Protein AF-A0A354NWI7-F1 (afdb_monomer_lite)

Structure (mmCIF, N/CA/C/O backbone):
data_AF-A0A354NWI7-F1
#
_entry.id   AF-A0A354NWI7-F1
#
loop_
_atom_site.group_PDB
_atom_site.id
_atom_site.type_symbol
_atom_site.label_atom_id
_atom_site.label_alt_id
_atom_site.label_comp_id
_atom_site.label_asym_id
_atom_site.label_entity_id
_atom_site.label_seq_id
_atom_site.pdbx_PDB_ins_code
_atom_site.Cartn_x
_atom_site.Cartn_y
_atom_site.Cartn_z
_atom_site.occupancy
_atom_site.B_iso_or_equiv
_atom_site.auth_seq_id
_atom_site.auth_comp_id
_atom_site.auth_asym_id
_atom_site.auth_atom_id
_atom_site.pdbx_PDB_model_num
ATOM 1 N N . ILE A 1 1 ? -0.479 -7.761 -11.433 1.00 87.69 1 ILE A N 1
ATOM 2 C CA . ILE A 1 1 ? 0.241 -8.738 -12.290 1.00 87.69 1 ILE A CA 1
ATOM 3 C C . ILE A 1 1 ? -0.021 -8.449 -13.766 1.00 87.69 1 ILE A C 1
ATOM 5 O O . ILE A 1 1 ? 0.926 -8.096 -14.446 1.00 87.69 1 ILE A O 1
ATOM 9 N N . LEU A 1 2 ? -1.275 -8.479 -14.243 1.00 85.94 2 LEU A N 1
ATOM 10 C CA . LEU A 1 2 ? -1.614 -8.219 -15.659 1.00 85.94 2 LEU A CA 1
ATOM 11 C C . LEU A 1 2 ? -1.057 -6.892 -16.215 1.00 85.94 2 LEU A C 1
ATOM 13 O O . LEU A 1 2 ? -0.508 -6.871 -17.309 1.00 85.94 2 LEU A O 1
ATOM 17 N N . PHE A 1 3 ? -1.117 -5.808 -15.432 1.00 87.94 3 PHE A N 1
ATOM 18 C CA . PHE A 1 3 ? -0.549 -4.505 -15.807 1.00 87.94 3 PHE A CA 1
ATOM 19 C C . PHE A 1 3 ? 0.956 -4.559 -16.118 1.00 87.94 3 PHE A C 1
ATOM 21 O O . PHE A 1 3 ? 1.407 -3.907 -17.050 1.00 87.94 3 PHE A O 1
ATOM 28 N N . ALA A 1 4 ? 1.727 -5.365 -15.381 1.00 87.12 4 ALA A N 1
ATOM 29 C CA . ALA A 1 4 ? 3.181 -5.411 -15.524 1.00 87.12 4 ALA A CA 1
ATOM 30 C C . ALA A 1 4 ? 3.631 -5.943 -16.895 1.00 87.12 4 ALA A C 1
ATOM 32 O O . ALA A 1 4 ? 4.712 -5.595 -17.355 1.00 87.12 4 ALA A O 1
ATOM 33 N N . TRP A 1 5 ? 2.804 -6.770 -17.542 1.00 89.38 5 TRP A N 1
ATOM 34 C CA . TRP A 1 5 ? 3.112 -7.402 -18.827 1.00 89.38 5 TRP A CA 1
ATOM 35 C C . TRP A 1 5 ? 2.336 -6.807 -20.008 1.00 89.38 5 TRP A C 1
ATOM 37 O O . TRP A 1 5 ? 2.471 -7.292 -21.128 1.00 89.38 5 TRP A O 1
ATOM 47 N N . SER A 1 6 ? 1.501 -5.791 -19.773 1.00 88.38 6 SER A N 1
ATOM 48 C CA . SER A 1 6 ? 0.622 -5.218 -20.795 1.00 88.38 6 SER A CA 1
ATOM 49 C C . SER A 1 6 ? 1.374 -4.217 -21.688 1.00 88.38 6 SER A C 1
ATOM 51 O O . SER A 1 6 ? 1.801 -3.175 -21.187 1.00 88.38 6 SER A O 1
ATOM 53 N N . PRO A 1 7 ? 1.486 -4.462 -23.011 1.00 87.56 7 PRO A N 1
ATOM 54 C CA . PRO A 1 7 ? 2.104 -3.517 -23.945 1.00 87.56 7 PRO A CA 1
ATOM 55 C C . PRO A 1 7 ? 1.129 -2.438 -24.451 1.00 87.56 7 PRO A C 1
ATOM 57 O O . PRO A 1 7 ? 1.550 -1.470 -25.080 1.00 87.56 7 PRO A O 1
ATOM 60 N N . TRP A 1 8 ? -0.179 -2.585 -24.202 1.00 93.75 8 TRP A N 1
ATOM 61 C CA . TRP A 1 8 ? -1.218 -1.708 -24.747 1.00 93.75 8 TRP A CA 1
ATOM 62 C C . TRP A 1 8 ? -1.555 -0.573 -23.781 1.00 93.75 8 TRP A C 1
ATOM 64 O O . TRP A 1 8 ? -2.054 -0.818 -22.683 1.00 93.75 8 TRP A O 1
ATOM 74 N N . PHE A 1 9 ? -1.362 0.676 -24.216 1.00 91.69 9 PHE A N 1
ATOM 75 C CA . PHE A 1 9 ? -1.550 1.862 -23.372 1.00 91.69 9 PHE A CA 1
ATOM 76 C C . PHE A 1 9 ? -2.943 1.947 -22.725 1.00 91.69 9 PHE A C 1
ATOM 78 O O . PHE A 1 9 ? -3.043 2.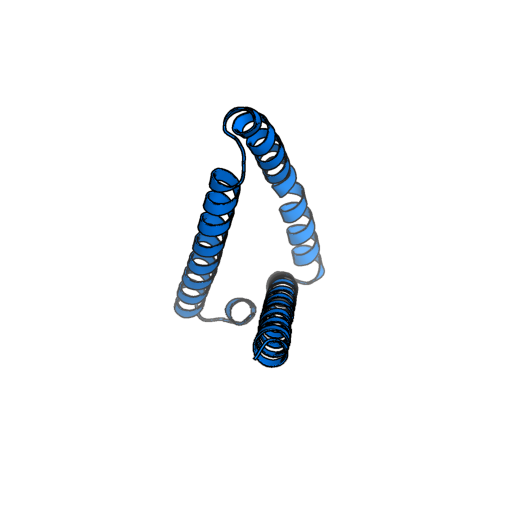097 -21.510 1.00 91.69 9 PHE A O 1
ATOM 85 N N . LEU A 1 10 ? -4.019 1.797 -23.509 1.00 94.31 10 LEU A N 1
ATOM 86 C CA . LEU A 1 10 ? -5.393 1.903 -22.996 1.00 94.31 10 LEU A CA 1
ATOM 87 C C . LEU A 1 10 ? -5.723 0.808 -21.974 1.00 94.31 10 LEU A C 1
ATOM 89 O O . LEU A 1 10 ? -6.326 1.088 -20.941 1.00 94.31 10 LEU A O 1
ATOM 93 N N . VAL A 1 11 ? -5.287 -0.427 -22.232 1.00 92.75 11 VAL A N 1
ATOM 94 C CA . VAL A 1 11 ? -5.484 -1.552 -21.306 1.00 92.75 11 VAL A CA 1
ATOM 95 C C . VAL A 1 11 ? -4.733 -1.291 -20.004 1.00 92.75 11 VAL A C 1
ATOM 97 O O . VAL A 1 11 ? -5.298 -1.435 -18.922 1.00 92.75 11 VAL A O 1
ATOM 100 N N . SER A 1 12 ? -3.481 -0.844 -20.095 1.00 92.94 12 SER A N 1
ATOM 101 C CA . SER A 1 12 ? -2.664 -0.507 -18.931 1.00 92.94 12 SER A CA 1
ATOM 102 C C . SER A 1 12 ? -3.274 0.628 -18.106 1.00 92.94 12 SER A C 1
ATOM 104 O O . SER A 1 12 ? -3.282 0.543 -16.880 1.00 92.94 12 SER A O 1
ATOM 106 N N . LEU A 1 13 ? -3.847 1.646 -18.753 1.00 94.44 13 LEU A N 1
ATOM 107 C CA . LEU A 1 13 ? -4.520 2.757 -18.080 1.00 94.44 13 LEU A CA 1
ATOM 108 C C . LEU A 1 13 ? -5.755 2.288 -17.297 1.00 94.44 13 LEU A C 1
ATOM 110 O O . LEU A 1 13 ? -5.913 2.638 -16.129 1.00 94.44 13 LEU A O 1
ATOM 114 N N . VAL A 1 14 ? -6.597 1.454 -17.914 1.00 96.19 14 VAL A N 1
ATOM 115 C CA . VAL A 1 14 ? -7.787 0.888 -17.258 1.00 96.19 14 VAL A CA 1
ATOM 116 C C . VAL A 1 14 ? -7.391 -0.005 -16.081 1.00 96.19 14 VAL A C 1
ATOM 118 O O . VAL A 1 14 ? -7.944 0.134 -14.990 1.00 96.19 14 VAL A O 1
ATOM 121 N N . LEU A 1 15 ? -6.401 -0.884 -16.267 1.00 94.62 15 LEU A N 1
ATOM 122 C CA . LEU A 1 15 ? -5.906 -1.764 -15.205 1.00 94.62 15 LEU A CA 1
ATOM 123 C C . LEU A 1 15 ? -5.325 -0.975 -14.028 1.00 94.62 15 LEU A C 1
ATOM 125 O O . LEU A 1 15 ? -5.575 -1.327 -12.875 1.00 94.62 15 LEU A O 1
ATOM 129 N N . LEU A 1 16 ? -4.570 0.090 -14.307 1.00 94.06 16 LEU A N 1
ATOM 130 C CA . LEU A 1 16 ? -4.010 0.960 -13.278 1.00 94.06 16 LEU A CA 1
ATOM 131 C C . LEU A 1 16 ? -5.116 1.694 -12.512 1.00 94.06 16 LEU A C 1
ATOM 133 O O . LEU A 1 16 ? -5.097 1.705 -11.282 1.00 94.06 16 LEU A O 1
ATOM 137 N N . GLY A 1 17 ? -6.103 2.249 -13.223 1.00 96.31 17 GLY A N 1
ATOM 138 C CA . GLY A 1 17 ? -7.253 2.919 -12.616 1.00 96.31 17 GLY A CA 1
ATOM 139 C C . GLY A 1 17 ? -8.052 1.987 -11.705 1.00 96.31 17 GLY A C 1
ATOM 140 O O . GLY A 1 17 ? -8.344 2.337 -10.563 1.00 96.31 17 GLY A O 1
ATOM 141 N N . MET A 1 18 ? -8.333 0.766 -12.162 1.00 95.88 18 MET A N 1
ATOM 142 C CA . MET A 1 18 ? -9.038 -0.239 -11.363 1.00 95.88 18 MET A CA 1
ATOM 143 C C . MET A 1 18 ? -8.236 -0.662 -10.126 1.00 95.88 18 MET A C 1
ATOM 145 O O . MET A 1 18 ? -8.790 -0.746 -9.029 1.00 95.88 18 MET A O 1
ATOM 149 N N . ALA A 1 19 ? -6.929 -0.898 -10.278 1.00 92.94 19 ALA A N 1
ATOM 150 C CA . ALA A 1 19 ? -6.058 -1.250 -9.160 1.00 92.94 19 ALA A CA 1
ATOM 151 C C . ALA A 1 19 ? -6.022 -0.134 -8.105 1.00 92.94 19 ALA A C 1
ATOM 153 O O . ALA A 1 19 ? -6.133 -0.407 -6.908 1.00 92.94 19 ALA A O 1
ATOM 154 N N . HIS A 1 20 ? -5.927 1.121 -8.547 1.00 94.50 20 HIS A N 1
ATOM 155 C CA . HIS A 1 20 ? -5.929 2.265 -7.647 1.00 94.50 20 HIS A CA 1
ATOM 156 C C . HIS A 1 20 ? -7.285 2.446 -6.957 1.00 94.50 20 HIS A C 1
ATOM 158 O O . HIS A 1 20 ? -7.318 2.712 -5.756 1.00 94.50 20 HIS A O 1
ATOM 164 N N . PHE A 1 21 ? -8.397 2.270 -7.674 1.00 96.88 21 PHE A N 1
ATOM 165 C CA . PHE A 1 21 ? -9.739 2.350 -7.096 1.00 96.88 21 PHE A CA 1
ATOM 166 C C . PHE A 1 21 ? -9.929 1.324 -5.971 1.00 96.88 21 PHE A C 1
ATOM 168 O O . PHE A 1 21 ? -10.338 1.681 -4.869 1.00 96.88 21 PHE A O 1
ATOM 175 N N . MET A 1 22 ? -9.548 0.067 -6.213 1.00 94.44 22 MET A N 1
ATOM 176 C CA . MET A 1 22 ? -9.646 -1.004 -5.217 1.00 94.44 22 MET A CA 1
ATOM 177 C C . MET A 1 22 ? -8.768 -0.729 -3.984 1.00 94.44 22 MET A C 1
ATOM 179 O O . MET A 1 22 ? -9.190 -0.943 -2.843 1.00 94.44 22 MET A O 1
ATOM 183 N N . GLY A 1 23 ? -7.549 -0.227 -4.214 1.00 93.69 23 GLY A N 1
ATOM 184 C CA . GLY A 1 23 ? -6.621 0.159 -3.152 1.00 93.69 23 GLY A CA 1
ATOM 185 C C . GLY A 1 23 ? -7.161 1.306 -2.300 1.00 93.69 23 GLY A C 1
ATOM 186 O O . GLY A 1 23 ? -7.189 1.196 -1.076 1.00 93.69 23 GLY A O 1
ATOM 187 N N . ALA A 1 24 ? -7.657 2.367 -2.940 1.00 95.75 24 ALA A N 1
ATOM 188 C CA . ALA A 1 24 ? -8.248 3.516 -2.262 1.00 95.75 24 ALA A CA 1
ATOM 189 C C . ALA A 1 24 ? -9.487 3.121 -1.449 1.00 95.75 24 ALA A C 1
ATOM 191 O O . ALA A 1 24 ? -9.610 3.513 -0.294 1.00 95.75 24 ALA A O 1
ATOM 192 N N . TYR A 1 25 ? -10.361 2.283 -2.012 1.00 96.44 25 TYR A N 1
ATOM 193 C CA . TYR A 1 25 ? -11.540 1.775 -1.313 1.00 96.44 25 TYR A CA 1
ATOM 194 C C . TYR A 1 25 ? -11.170 1.017 -0.031 1.00 96.44 25 TYR A C 1
ATOM 196 O O . TYR A 1 25 ? -11.679 1.316 1.050 1.00 96.44 25 TYR A O 1
ATOM 204 N N . SER A 1 26 ? -10.228 0.074 -0.136 1.00 92.94 26 SER A N 1
ATOM 205 C CA . SER A 1 26 ? -9.745 -0.710 1.009 1.00 92.94 26 SER A CA 1
ATOM 206 C C . SER A 1 26 ? -9.099 0.181 2.072 1.00 92.94 26 SER A C 1
ATOM 208 O O . SER A 1 26 ? -9.320 -0.009 3.267 1.00 92.94 26 SER A O 1
ATOM 210 N N . PHE A 1 27 ? -8.333 1.180 1.630 1.00 94.19 27 PHE A N 1
ATOM 211 C CA . PHE A 1 27 ? -7.696 2.157 2.501 1.00 94.19 27 PHE A CA 1
ATOM 212 C C . PHE A 1 27 ? -8.724 2.989 3.276 1.00 94.19 27 PHE A C 1
ATOM 214 O O . PHE A 1 27 ? -8.643 3.072 4.498 1.00 94.19 27 PHE A O 1
ATOM 221 N N . THR A 1 28 ? -9.745 3.529 2.604 1.00 95.88 28 THR A N 1
ATOM 222 C CA . THR A 1 28 ? -10.810 4.302 3.258 1.00 95.88 28 THR A CA 1
ATOM 223 C C . THR A 1 28 ? -11.558 3.478 4.302 1.00 95.88 28 THR A C 1
ATOM 225 O O . THR A 1 28 ? -11.794 3.976 5.400 1.00 95.88 28 THR A O 1
ATOM 228 N N . ILE A 1 29 ? -11.886 2.214 4.011 1.00 95.50 29 ILE A N 1
ATOM 229 C CA . ILE A 1 29 ? -12.526 1.330 4.997 1.00 95.50 29 ILE A CA 1
ATOM 230 C C . ILE A 1 29 ? -11.638 1.165 6.229 1.00 95.50 29 ILE A C 1
ATOM 232 O O . ILE A 1 29 ? -12.130 1.266 7.354 1.00 95.50 29 ILE A O 1
ATOM 236 N N . LEU A 1 30 ? -10.343 0.908 6.031 1.00 92.56 30 LEU A N 1
ATOM 237 C CA . LEU A 1 30 ? -9.404 0.719 7.131 1.00 92.56 30 LEU A CA 1
ATOM 238 C C . LEU A 1 30 ? -9.301 1.977 8.000 1.00 92.56 30 LEU A C 1
ATOM 240 O O . LEU A 1 30 ? -9.361 1.875 9.223 1.0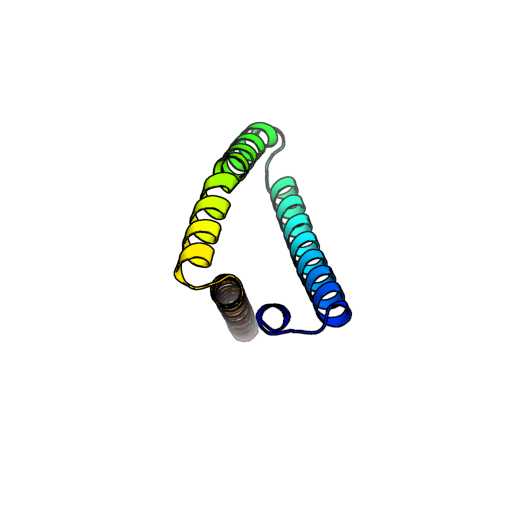0 92.56 30 LEU A O 1
ATOM 244 N N . GLU A 1 31 ? -9.227 3.150 7.377 1.00 91.81 31 GLU A N 1
ATOM 245 C CA . GLU A 1 31 ? -9.204 4.436 8.076 1.00 91.81 31 GLU A CA 1
ATOM 246 C C . GLU A 1 31 ? -10.493 4.688 8.864 1.00 91.81 31 GLU A C 1
ATOM 248 O O . GLU A 1 31 ? -10.450 5.041 10.042 1.00 91.81 31 GLU A O 1
ATOM 253 N N . THR A 1 32 ? -11.661 4.430 8.269 1.00 94.56 32 THR A N 1
ATOM 254 C CA . THR A 1 32 ? -12.943 4.546 8.982 1.00 94.56 32 THR A CA 1
ATOM 255 C C . THR A 1 32 ? -13.017 3.576 10.162 1.00 94.56 32 THR A C 1
ATOM 257 O O . THR A 1 32 ? -13.469 3.942 11.248 1.00 94.56 32 THR A O 1
ATOM 260 N N . ARG A 1 33 ? -12.544 2.336 9.995 1.00 92.75 33 ARG A N 1
ATOM 261 C CA . ARG A 1 33 ? -12.486 1.349 11.084 1.00 92.75 33 ARG A CA 1
ATOM 262 C C . ARG A 1 33 ? -11.541 1.786 12.192 1.00 92.75 33 ARG A C 1
ATOM 264 O O . ARG A 1 33 ? -11.884 1.628 13.360 1.00 92.75 33 ARG A O 1
ATOM 271 N N . LEU A 1 34 ? -10.393 2.358 11.847 1.00 92.62 34 LEU A N 1
ATOM 272 C CA . LEU A 1 34 ? -9.458 2.899 12.825 1.00 92.62 34 LEU A CA 1
ATOM 273 C C . LEU A 1 34 ? -10.115 4.024 13.632 1.00 92.62 34 LEU A C 1
ATOM 275 O O . LEU A 1 34 ? -10.125 3.975 14.856 1.00 92.62 34 LEU A O 1
ATOM 279 N N . GLN A 1 35 ? -10.728 4.996 12.957 1.00 89.56 35 GLN A N 1
ATOM 280 C CA . GLN A 1 35 ? -11.354 6.150 13.607 1.00 89.56 35 GLN A CA 1
ATOM 281 C C . GLN A 1 35 ? -12.543 5.773 14.497 1.00 89.56 35 GLN A C 1
ATOM 283 O O . GLN A 1 35 ? -12.745 6.399 15.530 1.00 89.56 35 GLN A O 1
ATOM 288 N N . THR A 1 36 ? -13.31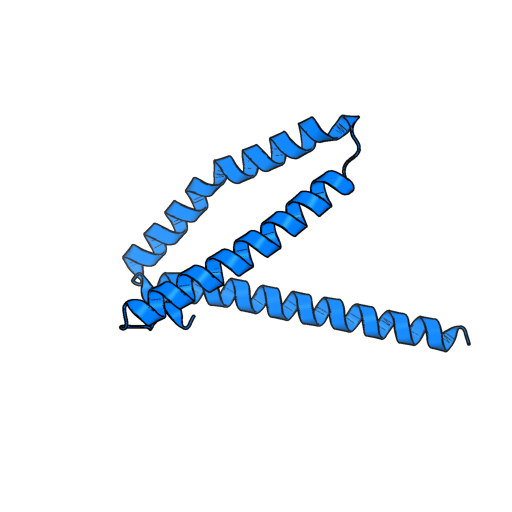1 4.748 14.119 1.00 93.69 36 THR A N 1
ATOM 289 C CA . THR A 1 36 ? -14.467 4.266 14.898 1.00 93.69 36 THR A CA 1
ATOM 290 C C . THR A 1 36 ? -14.087 3.345 16.055 1.00 93.69 36 THR A C 1
ATOM 292 O O . THR A 1 36 ? -14.869 3.194 16.988 1.00 93.69 36 THR A O 1
ATOM 295 N N . SER A 1 37 ? -12.900 2.733 16.019 1.00 91.44 37 SER A N 1
ATOM 296 C CA . SER A 1 37 ? -12.425 1.832 17.081 1.00 91.44 37 SER A CA 1
ATOM 297 C C . SER A 1 37 ? -11.600 2.552 18.153 1.00 91.44 37 SER A C 1
ATOM 299 O O . SER A 1 37 ? -11.334 1.978 19.207 1.00 91.44 37 SER A O 1
ATOM 301 N N . VAL A 1 38 ? -11.152 3.782 17.884 1.00 90.25 38 VAL A N 1
ATOM 302 C CA . VAL A 1 38 ? -10.274 4.550 18.774 1.00 90.25 38 VAL A CA 1
ATOM 303 C C . VAL A 1 38 ? -11.096 5.545 19.608 1.00 90.25 38 VAL A C 1
ATOM 305 O O . VAL A 1 38 ? -11.828 6.346 19.031 1.00 90.25 38 VAL A O 1
ATOM 308 N N . PRO A 1 39 ? -10.942 5.550 20.945 1.00 87.25 39 PRO A N 1
ATOM 309 C CA . PRO A 1 39 ? -11.550 6.544 21.831 1.00 87.25 39 PRO A CA 1
ATOM 310 C C . PRO A 1 39 ? -11.148 7.993 21.498 1.00 87.25 39 PRO A C 1
ATOM 312 O O . PRO A 1 39 ? -10.012 8.257 21.088 1.00 87.25 39 PRO A O 1
ATOM 315 N N . ASP A 1 40 ? -12.061 8.948 21.707 1.00 85.31 40 ASP A N 1
ATOM 316 C CA . ASP A 1 40 ? -11.871 10.364 21.343 1.00 85.31 40 ASP A CA 1
ATOM 317 C C . ASP A 1 40 ? -10.642 11.017 22.004 1.00 85.31 40 ASP A C 1
ATOM 319 O O . ASP A 1 40 ? -9.955 11.823 21.371 1.00 85.31 40 ASP A O 1
ATOM 323 N N . ASP A 1 41 ? -10.322 10.644 23.243 1.00 90.50 41 ASP A N 1
ATOM 324 C CA . ASP A 1 41 ? -9.178 11.145 24.014 1.00 90.50 41 ASP A CA 1
ATOM 325 C C . ASP A 1 41 ? -7.826 10.649 23.470 1.00 90.50 41 ASP A C 1
ATOM 327 O O . ASP A 1 41 ? -6.800 11.323 23.597 1.00 90.50 41 ASP A O 1
ATOM 331 N N . MET A 1 42 ? -7.818 9.491 22.806 1.00 91.88 42 MET A N 1
ATOM 332 C CA . MET A 1 42 ? -6.616 8.878 22.238 1.00 91.88 42 MET A CA 1
ATOM 333 C C . MET A 1 42 ? -6.455 9.129 20.734 1.00 91.88 42 MET A C 1
ATOM 335 O O . MET A 1 42 ? -5.366 8.904 20.196 1.00 91.88 42 MET A O 1
ATOM 339 N N . ARG A 1 43 ? -7.490 9.634 20.047 1.00 88.50 43 ARG A N 1
ATOM 340 C CA . ARG A 1 43 ? -7.515 9.777 18.580 1.00 88.50 43 ARG A CA 1
ATOM 341 C C . ARG A 1 43 ? -6.321 10.554 18.030 1.00 88.50 43 ARG A C 1
ATOM 343 O O . ARG A 1 43 ? -5.691 10.106 17.077 1.00 88.50 43 ARG A O 1
ATOM 350 N N . GLY A 1 44 ? -5.951 11.668 18.665 1.00 88.75 44 GLY A N 1
ATOM 351 C CA . GLY A 1 44 ? -4.800 12.479 18.246 1.00 88.75 44 GLY A CA 1
ATOM 352 C C . GLY A 1 44 ? -3.453 11.753 18.367 1.00 88.75 44 GLY A C 1
ATOM 353 O O . GLY A 1 44 ? -2.581 11.926 17.519 1.00 88.75 44 GLY A O 1
ATOM 354 N N . ARG A 1 45 ? -3.293 10.890 19.380 1.00 93.50 45 ARG A N 1
ATOM 355 C CA . ARG A 1 45 ? -2.076 10.083 19.580 1.00 93.50 45 ARG A CA 1
ATOM 356 C C . ARG A 1 45 ? -1.992 8.928 18.585 1.00 93.50 45 ARG A C 1
ATOM 358 O O . ARG A 1 45 ? -0.910 8.611 18.110 1.00 93.50 45 ARG A O 1
ATOM 365 N N . VAL A 1 46 ? -3.120 8.301 18.258 1.00 92.56 46 VAL A N 1
ATOM 366 C CA . VAL A 1 46 ? -3.151 7.219 17.262 1.00 92.56 46 VAL A CA 1
ATOM 367 C C . VAL A 1 46 ? -2.877 7.766 15.862 1.00 92.56 46 VAL A C 1
ATOM 369 O O . VAL A 1 46 ? -2.070 7.201 15.124 1.00 92.56 46 VAL A O 1
ATOM 372 N N . LEU A 1 47 ? -3.478 8.907 15.515 1.00 90.50 47 LEU A N 1
ATOM 373 C CA . LEU A 1 47 ? -3.295 9.520 14.201 1.00 90.50 47 LEU A CA 1
ATOM 374 C C . LEU A 1 47 ? -1.872 10.070 14.000 1.00 90.50 47 LEU A C 1
ATOM 376 O O . LEU A 1 47 ? -1.365 10.059 12.878 1.00 90.50 47 LEU A O 1
ATOM 380 N N . SER A 1 48 ? -1.189 10.505 15.068 1.00 93.19 48 SER A N 1
ATOM 381 C CA . SER A 1 48 ? 0.214 10.935 14.974 1.00 93.19 48 SER A CA 1
ATOM 382 C C . SER A 1 48 ? 1.160 9.769 14.680 1.00 93.19 48 SER A C 1
ATOM 384 O O . SER A 1 48 ? 2.055 9.907 13.847 1.00 93.19 48 SER A O 1
ATOM 386 N N . VAL A 1 49 ? 0.926 8.597 15.282 1.00 93.69 49 VAL A N 1
ATOM 387 C CA . VAL A 1 49 ? 1.679 7.369 14.978 1.00 93.69 49 VAL A CA 1
ATOM 388 C C . VAL A 1 49 ? 1.405 6.900 13.549 1.00 93.69 49 VAL A C 1
ATOM 390 O O . VAL A 1 49 ? 2.339 6.547 12.830 1.00 93.69 49 VAL A O 1
ATOM 393 N N . GLN A 1 50 ? 0.150 6.952 13.100 1.00 92.56 50 GLN A N 1
ATOM 394 C CA . GLN A 1 50 ? -0.199 6.660 11.709 1.00 92.56 50 GLN A CA 1
ATOM 395 C C . GLN A 1 50 ? 0.528 7.602 10.736 1.00 92.56 50 GLN A C 1
ATOM 397 O O . GLN A 1 50 ? 1.154 7.146 9.780 1.00 92.56 50 GLN A O 1
ATOM 402 N N . SER A 1 51 ? 0.494 8.910 11.003 1.00 91.94 51 SER A N 1
ATOM 403 C CA . SER A 1 51 ? 1.156 9.924 10.173 1.00 91.94 51 SER A CA 1
ATOM 404 C C . SER A 1 51 ? 2.672 9.727 10.137 1.00 91.94 51 SER A C 1
ATOM 406 O O . SER A 1 51 ? 3.284 9.861 9.080 1.00 91.94 51 SER A O 1
ATOM 408 N N . PHE A 1 52 ? 3.283 9.346 11.263 1.00 94.00 52 PHE A N 1
ATOM 409 C CA . PHE A 1 52 ? 4.688 8.941 11.307 1.00 94.00 52 PHE A CA 1
ATOM 410 C C . PHE A 1 52 ? 4.957 7.731 10.398 1.00 94.00 52 PHE A C 1
ATOM 412 O O . PHE A 1 52 ? 5.916 7.744 9.628 1.00 94.00 52 PHE A O 1
ATOM 419 N N . GLY A 1 53 ? 4.072 6.730 10.414 1.00 91.06 53 GLY A N 1
ATOM 420 C CA . GLY A 1 53 ? 4.123 5.590 9.496 1.00 91.06 53 GLY A CA 1
ATOM 421 C C . GLY A 1 53 ? 4.090 6.007 8.022 1.00 91.06 53 GLY A C 1
ATOM 422 O O . GLY A 1 53 ? 4.917 5.543 7.237 1.00 91.06 53 GLY A O 1
ATOM 423 N N . PHE A 1 54 ? 3.211 6.938 7.641 1.00 90.75 54 PHE A N 1
ATOM 424 C CA . PHE A 1 54 ? 3.216 7.493 6.281 1.00 90.75 54 PHE A CA 1
ATOM 425 C C . PHE A 1 54 ? 4.463 8.326 5.980 1.00 90.75 54 PHE A C 1
ATOM 427 O O . PHE A 1 54 ? 4.945 8.297 4.849 1.00 90.75 54 PHE A O 1
ATOM 434 N N . GLY A 1 55 ? 5.046 9.002 6.971 1.00 91.50 55 GLY A N 1
ATOM 435 C CA . GLY A 1 55 ? 6.340 9.674 6.833 1.00 91.50 55 GLY A CA 1
ATOM 436 C C . GLY A 1 55 ? 7.473 8.717 6.440 1.00 91.50 55 GLY A C 1
ATOM 437 O O . GLY A 1 55 ? 8.365 9.093 5.683 1.00 91.50 55 GLY A O 1
ATOM 438 N N . LEU A 1 56 ? 7.402 7.452 6.866 1.00 93.00 56 LEU A N 1
ATOM 439 C CA . LEU A 1 56 ? 8.353 6.402 6.481 1.00 93.00 56 LEU A CA 1
ATOM 440 C C . LEU A 1 56 ? 8.090 5.803 5.087 1.00 93.00 56 LEU A C 1
ATOM 442 O O . LEU A 1 56 ? 8.901 5.009 4.604 1.00 93.00 56 LEU A O 1
ATOM 446 N N . SER A 1 57 ? 7.009 6.190 4.399 1.00 89.69 57 SER A N 1
ATOM 447 C CA . SER A 1 57 ? 6.672 5.674 3.061 1.00 89.69 57 SER A CA 1
ATOM 448 C C . SER A 1 57 ? 7.793 5.871 2.034 1.00 89.69 57 SER A C 1
ATOM 450 O O . SER A 1 57 ? 7.954 5.031 1.148 1.00 89.69 57 SER A O 1
ATOM 452 N N . GLY A 1 58 ? 8.641 6.895 2.185 1.00 88.75 58 GLY A N 1
ATOM 453 C CA . GLY A 1 58 ? 9.810 7.109 1.323 1.00 88.75 58 GLY A CA 1
ATOM 454 C C . GLY A 1 58 ? 10.763 5.905 1.261 1.00 88.75 58 GLY A C 1
ATOM 455 O O . GLY A 1 58 ? 11.326 5.622 0.204 1.00 88.75 58 GLY A O 1
ATOM 456 N N . ILE A 1 59 ? 10.874 5.127 2.346 1.00 93.62 59 ILE A N 1
ATOM 457 C CA . ILE A 1 59 ? 11.686 3.898 2.394 1.00 93.62 59 ILE A CA 1
ATOM 458 C C . ILE A 1 59 ? 11.143 2.850 1.416 1.00 93.62 59 ILE A C 1
ATOM 460 O O . ILE A 1 59 ? 11.908 2.191 0.710 1.00 93.62 59 ILE A O 1
ATOM 464 N N . THR A 1 60 ? 9.817 2.726 1.321 1.00 89.50 60 THR A N 1
ATOM 465 C CA . THR A 1 60 ? 9.171 1.777 0.401 1.00 89.50 60 THR A CA 1
ATOM 466 C C . THR A 1 60 ? 9.441 2.142 -1.060 1.00 89.50 60 THR A C 1
ATOM 468 O O . THR A 1 60 ? 9.699 1.259 -1.882 1.00 89.50 60 THR A O 1
ATOM 471 N N . GLY A 1 61 ? 9.469 3.443 -1.375 1.00 89.75 61 GLY A N 1
ATOM 472 C CA . GLY A 1 61 ? 9.835 3.955 -2.694 1.00 89.75 61 GLY A CA 1
ATOM 473 C C . GLY A 1 61 ? 11.294 3.664 -3.037 1.00 89.75 61 GLY A C 1
ATOM 474 O O . GLY A 1 61 ? 11.575 3.181 -4.132 1.00 89.75 61 GLY A O 1
ATOM 475 N N . PHE A 1 62 ? 12.210 3.865 -2.085 1.00 93.81 62 PHE A N 1
ATOM 476 C CA . PHE A 1 62 ? 13.626 3.535 -2.261 1.00 93.81 62 PHE A CA 1
ATOM 477 C C . PHE A 1 62 ? 13.837 2.043 -2.546 1.00 93.81 62 PHE A C 1
ATOM 479 O O . PHE A 1 62 ? 14.472 1.688 -3.539 1.00 93.81 62 PHE A O 1
ATOM 486 N N . GLN A 1 63 ? 13.248 1.163 -1.731 1.00 93.00 63 GLN A N 1
ATOM 487 C CA . GLN A 1 63 ? 13.325 -0.287 -1.930 1.00 93.00 63 GLN A CA 1
ATOM 488 C C . GLN A 1 63 ? 12.762 -0.700 -3.298 1.00 93.00 63 GLN A C 1
ATOM 490 O O . GLN A 1 63 ? 13.374 -1.495 -4.017 1.00 93.00 63 GLN A O 1
ATOM 495 N N . THR A 1 64 ? 11.600 -0.158 -3.671 1.00 92.06 64 THR A N 1
ATOM 496 C CA . THR A 1 64 ? 10.945 -0.472 -4.948 1.00 92.06 64 THR A CA 1
ATOM 497 C C . THR A 1 64 ? 11.771 0.033 -6.130 1.00 92.06 64 THR A C 1
ATOM 499 O O . THR A 1 64 ? 11.948 -0.694 -7.105 1.00 92.06 64 THR A O 1
ATOM 502 N N . GLY A 1 65 ? 12.339 1.237 -6.026 1.00 93.25 65 GLY A N 1
ATOM 503 C CA . GLY A 1 65 ? 13.213 1.830 -7.037 1.00 93.25 65 GLY A CA 1
ATOM 504 C C . GLY A 1 65 ? 14.507 1.041 -7.234 1.00 93.25 65 GLY A C 1
ATOM 505 O O . GLY A 1 65 ? 14.854 0.724 -8.368 1.00 93.25 65 GLY A O 1
ATOM 506 N N . ALA A 1 66 ? 15.177 0.646 -6.148 1.00 94.81 66 ALA A N 1
ATOM 507 C CA . ALA A 1 66 ? 16.364 -0.208 -6.211 1.00 94.81 66 ALA A CA 1
ATOM 508 C C . ALA A 1 66 ? 16.050 -1.566 -6.863 1.00 94.81 66 ALA A C 1
ATOM 510 O O . ALA A 1 66 ? 16.772 -2.020 -7.750 1.00 94.81 66 ALA A O 1
ATOM 511 N N . THR A 1 67 ? 14.919 -2.176 -6.492 1.00 94.06 67 THR A N 1
ATOM 512 C CA . THR A 1 67 ? 14.451 -3.438 -7.088 1.00 94.06 67 THR A CA 1
ATOM 513 C C . THR A 1 67 ? 14.169 -3.279 -8.584 1.00 94.06 67 THR A C 1
ATOM 515 O O . THR A 1 67 ? 14.567 -4.125 -9.382 1.00 94.06 67 THR A O 1
ATOM 518 N N . ALA A 1 68 ? 13.524 -2.181 -8.988 1.00 95.25 68 ALA A N 1
ATOM 519 C CA . ALA A 1 68 ? 13.244 -1.885 -10.390 1.00 95.25 68 ALA A CA 1
ATOM 520 C C . ALA A 1 68 ? 14.519 -1.597 -11.197 1.00 95.25 68 ALA A C 1
ATOM 522 O O . ALA A 1 68 ? 14.589 -1.981 -12.362 1.00 95.25 68 ALA A O 1
ATOM 523 N N . ALA A 1 69 ? 15.532 -0.973 -10.591 1.00 95.56 69 ALA A N 1
ATOM 524 C CA . ALA A 1 69 ? 16.821 -0.732 -11.234 1.00 95.56 69 ALA A CA 1
ATOM 525 C C . ALA A 1 69 ? 17.596 -2.035 -11.493 1.00 95.56 69 ALA A C 1
ATOM 527 O O . ALA A 1 69 ? 18.274 -2.144 -12.509 1.00 95.56 69 ALA A O 1
ATOM 528 N N . TRP A 1 70 ? 17.492 -3.023 -10.597 1.00 94.81 70 TRP A N 1
ATOM 529 C CA . TRP A 1 70 ? 18.217 -4.294 -10.717 1.00 94.81 70 TRP A CA 1
ATOM 530 C C . TRP A 1 70 ? 17.479 -5.345 -11.555 1.00 94.81 70 TRP A C 1
ATOM 532 O O . TRP A 1 70 ? 18.109 -6.059 -12.329 1.00 94.81 70 TRP A O 1
ATOM 542 N N . LEU A 1 71 ? 16.156 -5.460 -11.400 1.00 93.88 71 LEU A N 1
ATOM 543 C CA . LEU A 1 71 ? 15.343 -6.521 -12.016 1.00 93.88 71 LEU A CA 1
ATOM 544 C C . LEU A 1 71 ? 14.447 -6.024 -13.161 1.00 93.88 71 LEU A C 1
ATOM 546 O O . LEU A 1 71 ? 13.816 -6.826 -13.847 1.00 93.88 71 LEU A O 1
ATOM 550 N N . GLY A 1 72 ? 14.368 -4.709 -13.366 1.00 93.25 72 GLY A N 1
ATOM 551 C CA . GLY A 1 72 ? 13.447 -4.072 -14.300 1.00 93.25 72 GLY A CA 1
ATOM 552 C C . GLY A 1 72 ? 12.082 -3.752 -13.680 1.00 93.25 72 GLY A C 1
ATOM 553 O O . GLY A 1 72 ? 11.594 -4.427 -12.767 1.00 93.25 72 GLY A O 1
ATOM 554 N N . ALA A 1 73 ? 11.429 -2.716 -14.213 1.00 92.00 73 ALA A N 1
ATOM 555 C CA . ALA A 1 73 ? 10.131 -2.248 -13.724 1.00 92.00 73 ALA A CA 1
ATOM 556 C C . ALA A 1 73 ? 9.015 -3.320 -13.775 1.00 92.00 73 ALA A C 1
ATOM 558 O O . ALA A 1 73 ? 8.316 -3.469 -12.770 1.00 92.00 73 ALA A O 1
ATOM 559 N N . PRO A 1 74 ? 8.852 -4.121 -14.854 1.00 92.00 74 PRO A N 1
ATOM 560 C CA . PRO A 1 74 ? 7.820 -5.162 -14.903 1.00 92.00 74 PRO A CA 1
ATOM 561 C C . PRO A 1 74 ? 7.957 -6.203 -13.787 1.00 92.00 74 PRO A C 1
ATOM 563 O O . PRO A 1 74 ? 6.972 -6.566 -13.142 1.00 92.00 74 PRO A O 1
ATOM 566 N N . VAL A 1 75 ? 9.187 -6.652 -13.518 1.00 92.81 75 VAL A N 1
ATOM 567 C CA . VAL A 1 75 ? 9.468 -7.681 -12.509 1.00 92.81 75 VAL A CA 1
ATOM 568 C C . VAL A 1 75 ? 9.242 -7.130 -11.103 1.00 92.81 75 VAL A C 1
ATOM 570 O O . VAL A 1 75 ? 8.565 -7.775 -10.304 1.00 92.81 75 VAL A O 1
ATOM 573 N N . ALA A 1 76 ? 9.713 -5.914 -10.812 1.00 94.12 76 ALA A N 1
ATOM 574 C CA . ALA A 1 76 ? 9.485 -5.268 -9.518 1.00 94.12 76 ALA A CA 1
ATOM 575 C C . ALA A 1 76 ? 7.982 -5.112 -9.203 1.00 94.12 76 ALA A C 1
ATOM 577 O O . ALA A 1 76 ? 7.532 -5.445 -8.104 1.00 94.12 76 ALA A O 1
ATOM 578 N N . ILE A 1 77 ? 7.183 -4.690 -10.191 1.00 92.94 77 ILE A N 1
ATOM 579 C CA . ILE A 1 77 ? 5.724 -4.565 -10.052 1.00 92.94 77 ILE A CA 1
ATOM 580 C C . ILE A 1 77 ? 5.067 -5.941 -9.869 1.00 92.94 77 ILE A C 1
ATOM 582 O O . ILE A 1 77 ? 4.145 -6.087 -9.061 1.00 92.94 77 ILE A O 1
ATOM 586 N N . ALA A 1 78 ? 5.521 -6.965 -10.597 1.00 93.69 78 ALA A N 1
ATOM 587 C CA . ALA A 1 78 ? 4.997 -8.323 -10.471 1.00 93.69 78 ALA A CA 1
ATOM 588 C C . ALA A 1 78 ? 5.251 -8.912 -9.074 1.00 93.69 78 ALA A C 1
ATOM 590 O O . ALA A 1 78 ? 4.333 -9.498 -8.495 1.00 93.69 78 ALA A O 1
ATOM 591 N N . ILE A 1 79 ? 6.442 -8.691 -8.505 1.00 94.00 79 ILE A N 1
ATOM 592 C CA . ILE A 1 79 ? 6.786 -9.105 -7.137 1.00 94.00 79 ILE A CA 1
ATOM 593 C C . ILE A 1 79 ? 5.829 -8.453 -6.136 1.00 94.00 79 ILE A C 1
ATOM 595 O O . ILE A 1 79 ? 5.153 -9.166 -5.394 1.00 94.00 79 ILE A O 1
ATOM 599 N N . GLY A 1 80 ? 5.689 -7.124 -6.160 1.00 92.31 80 GLY A N 1
ATOM 600 C CA . GLY A 1 80 ? 4.765 -6.421 -5.262 1.00 92.31 80 GLY A CA 1
ATOM 601 C C . GLY A 1 80 ? 3.324 -6.927 -5.391 1.00 92.31 80 GLY A C 1
ATOM 602 O O . GLY A 1 80 ? 2.671 -7.239 -4.394 1.00 92.31 80 GLY A O 1
ATOM 603 N N . ALA A 1 81 ? 2.849 -7.115 -6.625 1.00 92.75 81 ALA A N 1
ATOM 604 C CA . ALA A 1 81 ? 1.510 -7.638 -6.878 1.00 92.75 81 ALA A CA 1
ATOM 605 C C . ALA A 1 81 ? 1.321 -9.080 -6.369 1.00 92.75 81 ALA A C 1
ATOM 607 O O . ALA A 1 81 ? 0.238 -9.416 -5.892 1.00 92.75 81 ALA A O 1
ATOM 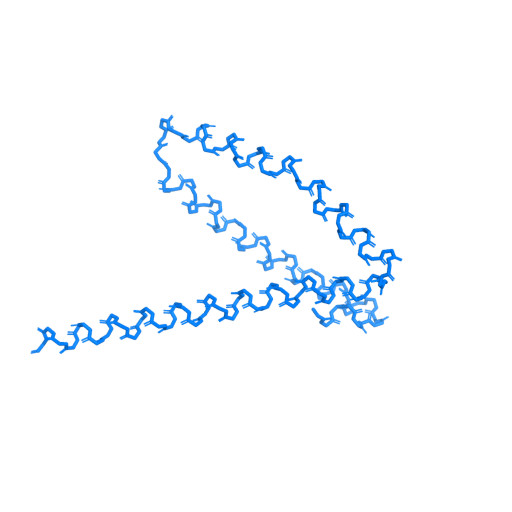608 N N . SER A 1 82 ? 2.353 -9.926 -6.443 1.00 94.12 82 SER A N 1
ATOM 609 C CA . SER A 1 82 ? 2.302 -11.297 -5.923 1.00 94.12 82 SER A CA 1
ATOM 610 C C . SER A 1 82 ? 2.208 -11.337 -4.396 1.00 94.12 82 SER A C 1
ATOM 612 O O . SER A 1 82 ? 1.429 -12.119 -3.855 1.00 94.12 82 SER A O 1
ATOM 614 N N . ILE A 1 83 ? 2.914 -10.439 -3.699 1.00 94.62 83 ILE A N 1
ATOM 615 C CA . ILE A 1 83 ? 2.855 -10.313 -2.236 1.00 94.62 83 ILE A CA 1
ATOM 616 C C . ILE A 1 83 ? 1.452 -9.886 -1.797 1.00 94.62 83 ILE A C 1
ATOM 618 O O . ILE A 1 83 ? 0.892 -10.466 -0.865 1.00 94.62 83 ILE A O 1
ATOM 622 N N . VAL A 1 84 ? 0.858 -8.903 -2.479 1.00 93.00 84 VAL A N 1
ATOM 623 C CA . VAL A 1 84 ? -0.516 -8.460 -2.197 1.00 93.00 84 VAL A CA 1
ATOM 624 C C . VAL A 1 84 ? -1.514 -9.591 -2.453 1.00 93.00 84 VAL A C 1
ATOM 626 O O . VAL A 1 84 ? -2.354 -9.864 -1.598 1.00 93.00 84 VAL A O 1
ATOM 629 N N . ALA A 1 85 ? -1.392 -10.300 -3.578 1.00 93.50 85 ALA A N 1
ATOM 630 C CA . ALA A 1 85 ? -2.262 -11.431 -3.898 1.00 93.50 85 ALA A CA 1
ATOM 631 C C . ALA A 1 85 ? -2.147 -12.567 -2.865 1.00 93.50 85 ALA A C 1
ATOM 633 O O . ALA A 1 85 ? -3.161 -13.113 -2.434 1.00 93.50 85 ALA A O 1
ATOM 634 N N . ALA A 1 86 ? -0.929 -12.887 -2.418 1.00 95.62 86 ALA A N 1
ATOM 635 C CA . ALA A 1 86 ? -0.693 -13.894 -1.389 1.00 95.62 86 ALA A CA 1
ATOM 636 C C . ALA A 1 86 ? -1.310 -13.496 -0.038 1.00 95.62 86 ALA A C 1
ATOM 638 O O . ALA A 1 86 ? -1.929 -14.333 0.618 1.00 95.62 86 ALA A O 1
ATOM 639 N N . ASN A 1 87 ? -1.189 -12.227 0.366 1.00 93.50 87 ASN A N 1
ATOM 640 C CA . ASN A 1 87 ? -1.830 -11.724 1.585 1.00 93.50 87 ASN A CA 1
ATOM 641 C C . ASN A 1 87 ? -3.359 -11.746 1.481 1.00 93.50 87 ASN A C 1
ATOM 643 O O . ASN A 1 87 ? -4.017 -12.195 2.415 1.00 93.50 87 ASN A O 1
ATOM 647 N N . GLY A 1 88 ? -3.924 -11.345 0.339 1.00 91.81 88 GLY A N 1
ATOM 648 C CA . GLY A 1 88 ? -5.363 -11.446 0.092 1.00 91.81 88 GLY A CA 1
ATOM 649 C C . GLY A 1 88 ? -5.864 -12.888 0.190 1.00 91.81 88 GLY A C 1
ATOM 650 O O . GLY A 1 88 ? -6.858 -13.154 0.859 1.00 91.81 88 GLY A O 1
ATOM 651 N N . LEU A 1 89 ? -5.133 -13.842 -0.397 1.00 94.00 89 LEU A N 1
ATOM 652 C CA . LEU A 1 89 ? -5.473 -15.262 -0.307 1.00 94.00 89 LEU A CA 1
ATOM 653 C C . LEU A 1 89 ? -5.405 -15.790 1.134 1.00 94.00 89 LEU A C 1
ATOM 655 O O . LEU A 1 89 ? -6.273 -16.560 1.539 1.00 94.00 89 LEU A O 1
ATOM 659 N N . ARG A 1 90 ? -4.392 -15.384 1.910 1.00 94.25 90 ARG A N 1
ATOM 660 C CA . ARG A 1 90 ? -4.279 -15.735 3.335 1.00 94.25 90 ARG A CA 1
ATOM 661 C C . ARG A 1 90 ? -5.458 -15.193 4.137 1.00 94.25 90 ARG A C 1
ATOM 663 O O . ARG A 1 90 ? -6.098 -15.962 4.839 1.00 94.25 90 ARG A O 1
ATOM 670 N N . LEU A 1 91 ? -5.802 -13.919 3.954 1.00 91.88 91 LEU A N 1
ATOM 671 C CA . LEU A 1 91 ? -6.927 -13.295 4.649 1.00 91.88 91 LEU A CA 1
ATOM 672 C C . LEU A 1 91 ? -8.254 -13.995 4.327 1.00 91.88 91 LEU A C 1
ATOM 674 O O . LEU A 1 91 ? -9.035 -14.268 5.231 1.00 91.88 91 LEU A O 1
ATOM 678 N N . LEU A 1 92 ? -8.495 -14.328 3.055 1.00 91.31 92 LEU A N 1
ATOM 679 C CA . LEU A 1 92 ? -9.695 -15.063 2.649 1.00 91.31 92 LEU A CA 1
ATOM 680 C C . LEU A 1 92 ? -9.771 -16.444 3.309 1.00 91.31 92 LEU A C 1
ATOM 682 O O . LEU A 1 92 ? -10.843 -16.844 3.760 1.00 91.31 92 LEU A O 1
ATOM 686 N N . ARG A 1 93 ? -8.641 -17.158 3.398 1.00 90.88 93 ARG A N 1
ATOM 687 C CA . ARG A 1 93 ? -8.571 -18.452 4.088 1.00 90.8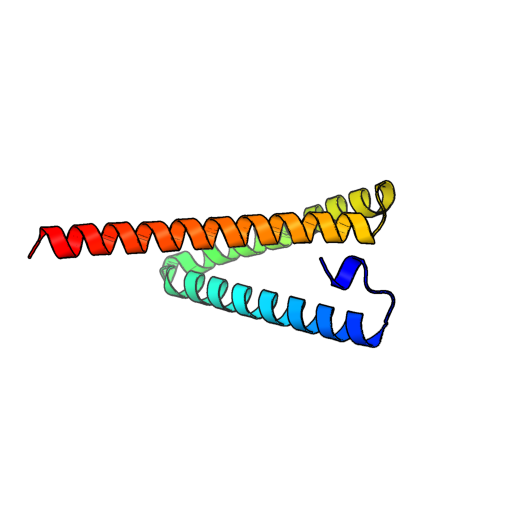8 93 ARG A CA 1
ATOM 688 C C . ARG A 1 93 ? -8.861 -18.309 5.578 1.00 90.88 93 ARG A C 1
ATOM 690 O O . ARG A 1 93 ? -9.725 -19.025 6.073 1.00 90.88 93 ARG A O 1
ATOM 697 N N . ASP A 1 94 ? -8.222 -17.362 6.255 1.00 90.19 94 ASP A N 1
ATOM 698 C CA . ASP A 1 94 ? -8.404 -17.144 7.694 1.00 90.19 94 ASP A CA 1
ATOM 699 C C . ASP A 1 94 ? -9.844 -16.748 8.032 1.00 90.19 94 ASP A C 1
ATOM 701 O O . ASP A 1 94 ? -10.436 -17.265 8.976 1.00 90.19 94 ASP A O 1
ATOM 705 N N . VAL A 1 95 ? -10.440 -15.865 7.230 1.00 90.00 95 VAL A N 1
ATOM 706 C CA . VAL A 1 95 ? -11.844 -15.473 7.387 1.00 90.00 95 VAL A CA 1
ATOM 707 C C . VAL A 1 95 ? -12.764 -16.674 7.158 1.00 90.00 95 VAL A C 1
ATOM 709 O O . VAL A 1 95 ? -13.665 -16.910 7.959 1.00 90.00 95 VAL A O 1
ATOM 712 N N . SER A 1 96 ? -12.517 -17.478 6.118 1.00 86.88 96 SER A N 1
ATOM 713 C CA . SER A 1 96 ? -13.319 -18.678 5.845 1.00 86.88 96 SER A CA 1
ATOM 714 C C . SER A 1 96 ? -13.203 -19.752 6.932 1.00 86.88 96 SER A C 1
ATOM 716 O O . SER A 1 96 ? -14.178 -20.450 7.198 1.00 86.88 96 SER A O 1
ATOM 718 N N . ALA A 1 97 ? -12.037 -19.868 7.576 1.00 85.50 97 ALA A N 1
ATOM 719 C CA . ALA A 1 97 ? -11.824 -20.783 8.691 1.00 85.50 97 ALA A CA 1
ATOM 720 C C . ALA A 1 97 ? -12.623 -20.335 9.921 1.00 85.50 97 ALA A C 1
ATOM 722 O O . ALA A 1 97 ? -13.376 -21.123 10.475 1.00 85.50 97 ALA A O 1
ATOM 723 N N . ARG A 1 98 ? -12.582 -19.040 10.262 1.00 85.81 98 ARG A N 1
ATOM 724 C CA . ARG A 1 98 ? -13.353 -18.495 11.393 1.00 85.81 98 ARG A CA 1
ATOM 725 C C . ARG A 1 98 ? -14.861 -18.681 11.245 1.00 85.81 98 ARG A C 1
ATOM 727 O O . ARG A 1 98 ? -15.536 -18.962 12.227 1.00 85.81 98 ARG A O 1
ATOM 734 N N . PHE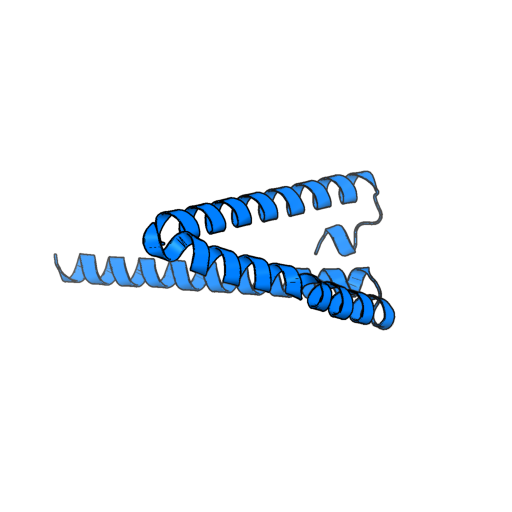 A 1 99 ? -15.390 -18.535 10.030 1.00 83.75 99 PHE A N 1
ATOM 735 C CA . PHE A 1 99 ? -16.810 -18.794 9.776 1.00 83.75 99 PHE A CA 1
ATOM 736 C C . PHE A 1 99 ? -17.177 -20.273 9.930 1.00 83.75 99 PHE A C 1
ATOM 738 O O . PHE A 1 99 ? -18.277 -20.572 10.384 1.00 83.75 99 PHE A O 1
ATOM 745 N N . ARG A 1 100 ? -16.265 -21.187 9.579 1.00 82.75 100 ARG A N 1
ATOM 746 C CA . ARG A 1 100 ? -16.457 -22.626 9.789 1.00 82.75 100 ARG A CA 1
ATOM 747 C C . ARG A 1 100 ? -16.485 -22.963 11.280 1.00 82.75 100 ARG A C 1
ATOM 749 O O . ARG A 1 100 ? -17.413 -23.630 11.717 1.00 82.75 100 ARG A O 1
ATOM 756 N N . ASP A 1 101 ? -15.545 -22.416 12.047 1.00 82.50 101 ASP A N 1
ATOM 757 C CA . ASP A 1 101 ? -15.463 -22.636 13.494 1.00 82.50 101 ASP A CA 1
ATOM 758 C C . ASP A 1 101 ? -16.706 -22.093 14.227 1.00 82.50 101 ASP A C 1
ATOM 760 O O . ASP A 1 101 ? -17.216 -22.733 15.141 1.00 82.50 101 ASP A O 1
ATOM 764 N N . GLN A 1 102 ? -17.243 -20.934 13.812 1.00 78.50 102 GLN A N 1
ATOM 765 C CA . GLN A 1 102 ? -18.487 -20.401 14.388 1.00 78.50 102 GLN A CA 1
ATOM 766 C C . GLN A 1 102 ? -19.703 -21.284 14.089 1.00 78.50 102 GLN A C 1
ATOM 768 O O . GLN A 1 102 ? -20.509 -21.503 14.983 1.00 78.50 102 GLN A O 1
ATOM 773 N N . GLN A 1 103 ? -19.821 -21.826 12.873 1.00 78.31 103 GLN A N 1
ATOM 774 C CA . GLN A 1 103 ? -20.916 -22.743 12.540 1.00 78.31 103 GLN A CA 1
ATOM 775 C C . GLN A 1 103 ? -20.852 -24.041 13.351 1.00 78.31 103 GLN A C 1
ATOM 777 O O . GLN A 1 103 ? -21.892 -24.541 13.768 1.00 78.31 103 GLN A O 1
ATOM 782 N N . GLU A 1 104 ? -19.654 -24.574 13.598 1.00 76.31 104 GLU A N 1
ATOM 783 C CA . GLU A 1 104 ? -19.478 -25.765 14.438 1.00 76.31 104 GLU A CA 1
ATOM 784 C C . GLU A 1 104 ? -19.857 -25.497 15.904 1.00 76.31 104 GLU A C 1
ATOM 786 O O . GLU A 1 104 ? -20.473 -26.351 16.539 1.00 76.31 104 GLU A O 1
ATOM 791 N N . ILE A 1 105 ? -19.547 -24.307 16.436 1.00 77.56 105 ILE A N 1
ATOM 792 C CA . ILE A 1 105 ? -19.953 -23.906 17.793 1.00 77.56 105 ILE A CA 1
ATOM 793 C C . ILE A 1 105 ? -21.471 -23.719 17.875 1.00 77.56 105 ILE A C 1
ATOM 795 O O . ILE A 1 105 ? -22.086 -24.253 18.795 1.00 77.56 105 ILE A O 1
ATOM 799 N N . ASP A 1 106 ? -22.073 -23.011 16.918 1.00 76.69 106 ASP A N 1
ATOM 800 C CA . ASP A 1 106 ? -23.516 -22.753 16.903 1.00 76.69 106 ASP A CA 1
ATOM 801 C C . ASP A 1 106 ? -24.316 -24.068 16.791 1.00 76.69 106 ASP A C 1
ATOM 803 O O . ASP A 1 106 ? -25.334 -24.221 17.459 1.00 76.69 106 ASP A O 1
ATOM 807 N N . GLN A 1 107 ? -23.821 -25.054 16.029 1.00 72.81 107 GLN A N 1
ATOM 808 C CA . GLN A 1 107 ? -24.434 -26.387 15.921 1.00 72.81 107 GLN A CA 1
ATOM 809 C C . GLN A 1 107 ? -24.206 -27.286 17.142 1.00 72.81 107 GLN A C 1
ATOM 811 O O . GLN A 1 107 ? -25.019 -28.163 17.405 1.00 72.81 107 GLN A O 1
ATOM 816 N N . ALA A 1 108 ? -23.111 -27.107 17.885 1.00 73.62 108 ALA A N 1
ATOM 817 C CA . ALA A 1 108 ? -22.861 -27.861 19.115 1.00 73.62 108 ALA A CA 1
ATOM 818 C C . ALA A 1 108 ? -23.689 -27.354 20.313 1.00 73.62 108 ALA A C 1
ATOM 820 O O . ALA A 1 108 ? -23.728 -28.019 21.351 1.00 73.62 108 ALA A O 1
ATOM 821 N N . GLN A 1 109 ? -24.304 -26.171 20.194 1.00 70.94 109 GLN A N 1
ATOM 822 C CA . GLN A 1 109 ? -25.183 -25.583 21.208 1.00 70.94 109 GLN A CA 1
ATOM 823 C C . GLN A 1 109 ? -26.680 -25.866 20.977 1.00 70.94 109 GLN A C 1
ATOM 825 O O . GLN A 1 109 ? -27.481 -25.516 21.848 1.00 70.94 109 GLN A O 1
ATOM 830 N N . GLU A 1 110 ? -27.047 -26.502 19.859 1.00 60.94 110 GLU A N 1
ATOM 831 C CA . GLU A 1 110 ? -28.417 -26.913 19.495 1.00 60.94 110 GLU A CA 1
ATOM 832 C C . GLU A 1 110 ? -28.659 -28.406 19.782 1.00 60.94 110 GLU A C 1
ATOM 834 O O . GLU A 1 110 ? -29.743 -28.733 20.322 1.00 60.94 110 GLU A O 1
#

pLDDT: mean 90.52, std 5.94, range [60.94, 96.88]

Foldseek 3Di:
DCLLPDPDPVVNVVVVVVVVVVVVVVVVVVVVVVQVVDDPVCNVVVVVVVVVVVVCVVVVVVVLVVCCVVPNNSVSVVVVVVVVVVVVVVVVVVVVVVVVVVVVVVVVVD

Secondary structure (DSSP, 8-state):
-GGGG---HHHHHHHHHHHHHHHHHHHHHHHHHHHHHS-TTTHHHHHHHHHHHHHTHHHHHHHHHHHHHHH-HHHHHHHHHHHHHHHHHHHHHHHHHHHHHHHHHHHHT-

Sequence (110 aa):
ILFAWSPWFLVSLVLLGMAHFMGAYSFTILETRLQTSVPDDMRGRVLSVQSFGFGLSGITGFQTGATAAWLGAPVAIAIGASIVAANGLRLLRDVSARFRDQQEIDQAQE

Radius of gyration: 19.35 Å; chains: 1; bounding box: 47×40×49 Å